Protein AF-A0A252F7B3-F1 (afdb_monomer_lite)

Organism: NCBI:txid1945634

Secondary structure (DSSP, 8-state):
-HHHHHHHHHHHHHHHHHHHHHHHHHTS--TTHHHHHHHHHHHHHHHHHHHHHHHHHHTTTTTTHHHHHHHHHHHHHHHHHHHHHHHHHHHHHHHHHTT-SS-TTSS-HHHHHHHHHHT--

pLDDT: mean 71.87, std 10.07, range [52.09, 8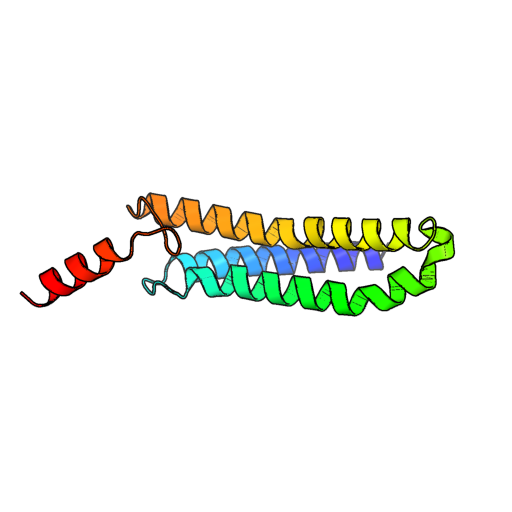9.62]

Radius of gyration: 19.64 Å; chains: 1; bounding box: 33×21×66 Å

Structure (mmCIF, N/CA/C/O backbone):
data_AF-A0A252F7B3-F1
#
_entry.id   AF-A0A252F7B3-F1
#
loop_
_atom_site.group_PDB
_atom_site.id
_atom_site.type_symbol
_atom_site.label_atom_id
_atom_site.label_alt_id
_atom_site.label_comp_id
_atom_site.label_asym_id
_atom_site.label_entity_id
_atom_site.label_seq_id
_atom_site.pdbx_PDB_ins_code
_atom_site.Cartn_x
_atom_site.Cartn_y
_atom_site.Cartn_z
_atom_site.occupancy
_atom_site.B_iso_or_equiv
_atom_site.auth_seq_id
_atom_site.auth_comp_id
_atom_site.auth_asym_id
_atom_site.auth_atom_id
_atom_site.pdbx_PDB_model_num
ATOM 1 N N . MET A 1 1 ? -14.193 3.995 -22.446 1.00 59.50 1 MET A N 1
ATOM 2 C CA . MET A 1 1 ? -15.113 4.649 -21.482 1.00 59.50 1 MET A CA 1
ATOM 3 C C . MET A 1 1 ? -15.660 3.676 -20.438 1.00 59.50 1 MET A C 1
ATOM 5 O O . MET A 1 1 ? -15.513 3.956 -19.258 1.00 59.50 1 MET A O 1
ATOM 9 N N . THR A 1 2 ? -16.209 2.521 -20.825 1.00 70.50 2 THR A N 1
ATOM 10 C CA . THR A 1 2 ? -16.768 1.511 -19.897 1.00 70.50 2 THR A CA 1
ATOM 11 C C . THR A 1 2 ? -15.756 0.947 -18.892 1.00 70.50 2 THR A C 1
ATOM 13 O O . THR A 1 2 ? -16.071 0.859 -17.711 1.00 70.50 2 THR A O 1
ATOM 16 N N . ALA A 1 3 ? -14.523 0.653 -19.321 1.00 70.00 3 ALA A N 1
ATOM 17 C CA . ALA A 1 3 ? -13.461 0.165 -18.431 1.00 70.00 3 ALA A CA 1
ATOM 18 C C . ALA A 1 3 ? -13.093 1.174 -17.327 1.00 70.00 3 ALA A C 1
ATOM 20 O O . ALA A 1 3 ? -12.964 0.799 -16.169 1.00 70.00 3 ALA A O 1
ATOM 21 N N . ILE A 1 4 ? -13.006 2.466 -17.665 1.00 74.69 4 ILE A N 1
ATOM 22 C CA . ILE A 1 4 ? -12.682 3.535 -16.706 1.00 74.69 4 ILE A CA 1
ATOM 23 C C . ILE A 1 4 ? -13.803 3.680 -15.671 1.00 74.69 4 ILE A C 1
ATOM 25 O O . ILE A 1 4 ? -13.533 3.745 -14.476 1.00 74.69 4 ILE A O 1
ATOM 29 N N . VAL A 1 5 ? -15.064 3.682 -16.116 1.00 77.31 5 VAL A N 1
ATOM 30 C CA . VAL A 1 5 ? -16.228 3.761 -15.217 1.00 77.31 5 VAL A CA 1
ATOM 31 C C . VAL A 1 5 ? -16.273 2.551 -14.283 1.00 77.31 5 VAL A C 1
ATOM 33 O O . VAL A 1 5 ? -16.467 2.718 -13.082 1.00 77.31 5 VAL A O 1
ATOM 36 N N . PHE A 1 6 ? -16.021 1.347 -14.800 1.00 69.25 6 PHE A N 1
ATOM 37 C CA . PHE A 1 6 ? -15.957 0.134 -13.988 1.00 69.25 6 PHE A CA 1
ATOM 38 C C . PHE A 1 6 ? -14.835 0.199 -12.942 1.00 69.25 6 PHE A C 1
ATOM 40 O O . PHE A 1 6 ? -15.080 -0.079 -11.770 1.00 69.25 6 PHE A O 1
ATOM 47 N N . SER A 1 7 ? -13.633 0.642 -13.325 1.00 68.88 7 SER A N 1
ATOM 48 C CA . SER A 1 7 ? -12.518 0.839 -12.390 1.00 68.88 7 SER A CA 1
ATOM 49 C C . SER A 1 7 ? -12.844 1.864 -11.301 1.00 68.88 7 SER A C 1
ATOM 51 O O . SER A 1 7 ? -12.547 1.621 -10.135 1.00 68.88 7 SER A O 1
ATOM 53 N N . LEU A 1 8 ? -13.495 2.980 -11.643 1.00 70.50 8 LEU A N 1
ATOM 54 C CA . LEU A 1 8 ? -13.903 4.000 -10.670 1.00 70.50 8 LEU A CA 1
ATOM 55 C C . LEU A 1 8 ? -14.952 3.474 -9.683 1.00 70.50 8 LEU A C 1
ATOM 57 O O . LEU A 1 8 ? -14.841 3.725 -8.484 1.00 70.50 8 LEU A O 1
ATOM 61 N N . VAL A 1 9 ? -15.935 2.707 -10.164 1.00 75.00 9 VAL A N 1
ATOM 62 C CA . VAL A 1 9 ? -16.942 2.058 -9.310 1.00 75.00 9 VAL A CA 1
ATOM 63 C C . VAL A 1 9 ? -16.286 1.031 -8.389 1.00 75.00 9 VAL A C 1
ATOM 65 O O . VAL A 1 9 ? -16.581 1.010 -7.196 1.00 75.00 9 VAL A O 1
ATOM 68 N N . LEU A 1 10 ? -15.353 0.226 -8.902 1.00 71.12 10 LEU A N 1
ATOM 69 C CA . LEU A 1 10 ? -14.617 -0.750 -8.102 1.00 71.12 10 LEU A CA 1
ATOM 70 C C . LEU A 1 10 ? -13.812 -0.062 -6.987 1.00 71.12 10 LEU A C 1
ATOM 72 O O . LEU A 1 10 ? -13.884 -0.472 -5.831 1.00 71.12 10 LEU A O 1
ATOM 76 N N . ILE A 1 11 ? -13.105 1.026 -7.314 1.00 72.88 11 ILE A N 1
ATOM 77 C CA . ILE A 1 11 ? -12.363 1.841 -6.342 1.00 72.88 11 ILE A CA 1
ATOM 78 C C . ILE A 1 11 ? -13.312 2.429 -5.296 1.00 72.88 11 ILE A C 1
ATOM 80 O O . ILE A 1 11 ? -13.010 2.369 -4.107 1.00 72.88 11 ILE A O 1
ATOM 84 N N . ALA A 1 12 ? -14.466 2.956 -5.711 1.00 67.75 12 ALA A N 1
ATOM 85 C CA . ALA A 1 12 ? -15.458 3.511 -4.796 1.00 67.75 12 ALA A CA 1
ATOM 86 C C . ALA A 1 12 ? -16.008 2.444 -3.837 1.00 67.75 12 ALA A C 1
ATOM 88 O O . ALA A 1 12 ? -16.083 2.694 -2.638 1.00 67.75 12 ALA A O 1
ATOM 89 N N . VAL A 1 13 ? -16.323 1.241 -4.327 1.00 68.44 13 VAL A N 1
ATOM 90 C CA . VAL A 1 13 ? -16.791 0.115 -3.500 1.00 68.44 13 VAL A CA 1
ATOM 91 C C . VAL A 1 13 ? -15.708 -0.343 -2.524 1.00 68.44 13 VAL A C 1
ATOM 93 O O . VAL A 1 13 ? -16.001 -0.552 -1.348 1.00 68.44 13 VAL A O 1
ATOM 96 N N . ILE A 1 14 ? -14.453 -0.445 -2.972 1.00 69.75 14 ILE A N 1
ATOM 97 C CA . ILE A 1 14 ? -13.320 -0.797 -2.107 1.00 69.75 14 ILE A CA 1
ATOM 98 C C . ILE A 1 14 ? -13.111 0.281 -1.041 1.00 69.75 14 ILE A C 1
ATOM 100 O O . ILE A 1 14 ? -12.978 -0.056 0.130 1.00 69.75 14 ILE A O 1
ATOM 104 N N . ALA A 1 15 ? -13.142 1.565 -1.407 1.00 65.56 15 ALA A N 1
ATOM 105 C CA . ALA A 1 15 ? -13.004 2.684 -0.477 1.00 65.56 15 ALA A CA 1
ATOM 106 C C . ALA A 1 15 ? -14.152 2.737 0.544 1.00 65.56 15 ALA A C 1
ATOM 108 O O . ALA A 1 15 ? -13.921 2.984 1.728 1.00 65.56 15 ALA A O 1
ATOM 109 N N . PHE A 1 16 ? -15.384 2.459 0.113 1.00 65.75 16 PHE A N 1
ATOM 110 C CA . PHE A 1 16 ? -16.551 2.430 0.992 1.00 65.75 16 PHE A CA 1
ATOM 111 C C . PHE A 1 16 ? -16.530 1.216 1.926 1.00 65.75 16 PHE A C 1
ATOM 113 O O . PHE A 1 16 ? -16.808 1.347 3.117 1.00 65.75 16 PHE A O 1
ATOM 120 N N . GLY A 1 17 ? -16.140 0.047 1.410 1.00 67.50 17 GLY A N 1
ATOM 121 C CA . GLY A 1 17 ? -15.921 -1.164 2.196 1.00 67.50 17 GLY A CA 1
ATOM 122 C C . GLY A 1 17 ? -14.814 -0.964 3.227 1.00 67.50 17 GLY A C 1
ATOM 123 O O . GLY A 1 17 ? -15.009 -1.265 4.400 1.00 67.50 17 GLY A O 1
ATOM 124 N N . LEU A 1 18 ? -13.698 -0.361 2.819 1.00 67.94 18 LEU A N 1
ATOM 125 C CA . LEU A 1 18 ? -12.599 0.053 3.688 1.00 67.94 18 LEU A CA 1
ATOM 126 C C . LEU A 1 18 ? -13.070 0.956 4.822 1.00 67.94 18 LEU A C 1
ATOM 128 O O . LEU A 1 18 ? -12.854 0.643 5.990 1.00 67.94 18 LEU A O 1
ATOM 132 N N . TRP A 1 19 ? -13.764 2.039 4.477 1.00 67.38 19 TRP A N 1
ATOM 133 C CA . TRP A 1 19 ? -14.296 3.000 5.435 1.00 67.38 19 TRP A CA 1
ATOM 134 C C . TRP A 1 19 ? -15.295 2.356 6.409 1.00 67.38 19 TRP A C 1
ATOM 136 O O . TRP A 1 19 ? -15.256 2.610 7.617 1.00 67.38 19 TRP A O 1
ATOM 146 N N . TYR A 1 20 ? -16.169 1.481 5.905 1.00 67.31 20 TYR A N 1
ATOM 147 C CA . TYR A 1 20 ? -17.151 0.759 6.710 1.00 67.31 20 TYR A CA 1
ATOM 148 C C . TYR A 1 20 ? -16.485 -0.235 7.669 1.00 67.31 20 TYR A C 1
ATOM 150 O O . TYR A 1 20 ? -16.781 -0.234 8.868 1.00 67.31 20 TYR A O 1
ATOM 158 N N . PHE A 1 21 ? -15.548 -1.047 7.172 1.00 61.84 21 PHE A N 1
ATOM 159 C CA . PHE A 1 21 ? -14.812 -2.016 7.983 1.00 61.84 21 PHE A CA 1
ATOM 160 C C . PHE A 1 21 ? -13.949 -1.335 9.034 1.00 61.84 21 PHE A C 1
ATOM 162 O O . PHE A 1 21 ? -13.912 -1.787 10.176 1.00 61.84 21 PHE A O 1
ATOM 169 N N . GLU A 1 22 ? -13.304 -0.228 8.689 1.00 61.00 22 GLU A N 1
ATOM 170 C CA . GLU A 1 22 ? -12.505 0.545 9.624 1.00 61.00 22 GLU A CA 1
ATOM 171 C C . GLU A 1 22 ? -13.364 1.111 10.762 1.00 61.00 22 GLU A C 1
ATOM 173 O O . GLU A 1 22 ? -13.018 0.983 11.938 1.00 61.00 22 GLU A O 1
ATOM 178 N N . ARG A 1 23 ? -14.552 1.635 10.441 1.00 62.31 23 ARG A N 1
ATOM 179 C CA . ARG A 1 23 ? -15.507 2.121 11.443 1.00 62.31 23 ARG A CA 1
ATOM 180 C C . ARG A 1 23 ? -16.083 0.997 12.306 1.00 62.31 23 ARG A C 1
ATOM 182 O O . ARG A 1 23 ? -16.362 1.219 13.486 1.00 62.31 23 ARG A O 1
ATOM 189 N N . TYR A 1 24 ? -16.252 -0.198 11.746 1.00 61.38 24 TYR A N 1
ATOM 190 C CA . TYR A 1 24 ? -16.748 -1.372 12.464 1.00 61.38 24 TYR A CA 1
ATOM 191 C C . TYR A 1 24 ? -15.678 -1.979 13.389 1.00 61.38 24 TYR A C 1
ATOM 193 O O . TYR A 1 24 ? -15.961 -2.296 14.546 1.00 61.38 24 TYR A O 1
ATOM 201 N N . PHE A 1 25 ? -14.426 -2.070 12.931 1.00 57.41 25 PHE A N 1
ATOM 202 C CA . PHE A 1 25 ? -13.306 -2.614 13.703 1.00 57.41 25 PHE A CA 1
ATOM 203 C C . PHE A 1 25 ? -12.754 -1.644 14.747 1.00 57.41 25 PHE A C 1
ATOM 205 O O . PHE A 1 25 ? -12.408 -2.076 15.848 1.00 57.41 25 PHE A O 1
ATOM 212 N N . ALA A 1 26 ? -12.744 -0.337 14.472 1.00 54.50 26 ALA A N 1
ATOM 213 C CA . ALA A 1 26 ? -12.330 0.671 15.448 1.00 54.50 26 ALA A CA 1
ATOM 214 C C . ALA A 1 26 ? -13.235 0.704 16.692 1.00 54.50 26 ALA A C 1
ATOM 216 O O . ALA A 1 26 ? -12.797 1.131 17.757 1.00 54.50 26 ALA A O 1
ATOM 217 N N . ARG A 1 27 ? -14.481 0.224 16.577 1.00 55.69 27 ARG A N 1
ATOM 218 C CA . ARG A 1 27 ? -15.438 0.131 17.689 1.00 55.69 27 ARG A CA 1
ATOM 219 C C . ARG A 1 27 ? -15.282 -1.130 18.541 1.00 55.69 27 ARG A C 1
ATOM 221 O O . ARG A 1 27 ? -15.865 -1.182 19.622 1.00 55.69 27 ARG A O 1
ATOM 228 N N . LYS A 1 28 ? -14.520 -2.143 18.105 1.00 56.97 28 LYS A N 1
ATOM 229 C CA . LYS A 1 28 ? -14.319 -3.358 18.908 1.00 56.97 28 LYS A CA 1
ATOM 230 C C . LYS A 1 2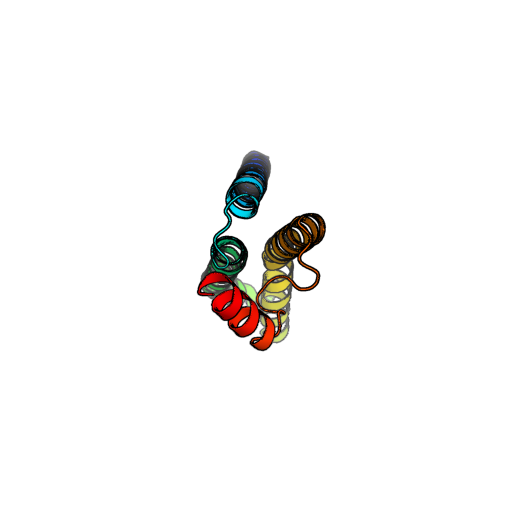8 ? -13.194 -3.162 19.943 1.00 56.97 28 LYS A C 1
ATOM 232 O O . LYS A 1 28 ? -12.109 -2.686 19.602 1.00 56.97 28 LYS A O 1
ATOM 237 N N . PRO A 1 29 ? -13.407 -3.574 21.208 1.00 53.56 29 PRO A N 1
ATOM 238 C CA . PRO A 1 29 ? -12.440 -3.393 22.295 1.00 53.56 29 PRO A CA 1
ATOM 239 C C . PRO A 1 29 ? -11.202 -4.299 22.180 1.00 53.56 29 PRO A C 1
ATOM 241 O O . PRO A 1 29 ? -10.230 -4.106 22.911 1.00 53.56 29 PRO A O 1
ATOM 244 N N . SER A 1 30 ? -11.200 -5.287 21.278 1.00 56.94 30 SER A N 1
ATOM 245 C CA . SER A 1 30 ? -10.080 -6.211 21.100 1.00 56.94 30 SER A CA 1
ATOM 246 C C . SER A 1 30 ? -8.877 -5.536 20.424 1.00 56.94 30 SER A C 1
ATOM 248 O O . SER A 1 30 ? -8.969 -4.978 19.332 1.00 56.94 30 SER A O 1
ATOM 250 N N . ARG A 1 31 ? -7.720 -5.614 21.099 1.00 55.91 31 ARG A N 1
ATOM 251 C CA . ARG A 1 31 ? -6.440 -4.960 20.750 1.00 55.91 31 ARG A CA 1
ATOM 252 C C . ARG A 1 31 ? -5.906 -5.308 19.354 1.00 55.91 31 ARG A C 1
ATOM 254 O O . ARG A 1 31 ? -5.246 -4.486 18.735 1.00 55.91 31 ARG A O 1
ATOM 261 N N . THR A 1 32 ? -6.197 -6.509 18.863 1.00 57.38 32 THR A N 1
ATOM 262 C CA . THR A 1 32 ? -5.730 -7.037 17.570 1.00 57.38 32 THR A CA 1
ATOM 263 C C . THR A 1 32 ? -6.643 -6.681 16.405 1.00 57.38 32 THR A C 1
ATOM 265 O O . THR A 1 32 ? -6.196 -6.631 15.266 1.00 57.38 32 THR A O 1
ATOM 268 N N . ALA A 1 33 ? -7.912 -6.387 16.678 1.00 56.38 33 ALA A N 1
ATOM 269 C CA . ALA A 1 33 ? -8.941 -6.249 15.657 1.00 56.38 33 ALA A CA 1
ATOM 270 C C . ALA A 1 33 ? -8.709 -5.014 14.762 1.00 56.38 33 ALA A C 1
ATOM 272 O O . ALA A 1 33 ? -8.977 -5.054 13.568 1.00 56.38 33 ALA A O 1
ATOM 273 N N . GLY A 1 34 ? -8.114 -3.950 15.311 1.00 58.06 34 GLY A N 1
ATOM 274 C CA . GLY A 1 34 ? -7.745 -2.759 14.542 1.00 58.06 34 GLY A CA 1
ATOM 275 C C . GLY A 1 34 ? -6.559 -2.946 13.588 1.00 58.06 34 GLY A C 1
ATOM 276 O O . GLY A 1 34 ? -6.456 -2.197 12.623 1.00 58.06 34 GLY A O 1
ATOM 277 N N . LEU A 1 35 ? -5.692 -3.944 13.815 1.00 62.41 35 LEU A N 1
ATOM 278 C CA . LEU A 1 35 ? -4.524 -4.194 12.958 1.00 62.41 35 LEU A CA 1
ATOM 279 C C . LEU A 1 35 ? -4.786 -5.207 11.842 1.00 62.41 35 LEU A C 1
ATOM 281 O O . LEU A 1 35 ? -4.033 -5.242 10.873 1.00 62.41 35 LEU A O 1
ATOM 285 N N . VAL A 1 36 ? -5.859 -5.998 11.952 1.00 65.69 36 VAL A N 1
ATOM 286 C CA . VAL A 1 36 ? -6.226 -6.991 10.930 1.00 65.69 36 VAL A CA 1
ATOM 287 C C . VAL A 1 36 ? -6.391 -6.326 9.565 1.00 65.69 36 VAL A C 1
ATOM 289 O O . VAL A 1 36 ? -5.922 -6.870 8.575 1.00 65.69 36 VAL A O 1
ATOM 292 N N . MET A 1 37 ? -6.988 -5.132 9.509 1.00 63.25 37 MET A N 1
ATOM 293 C CA . MET A 1 37 ? -7.219 -4.419 8.249 1.00 63.25 37 MET A CA 1
ATOM 294 C C . MET A 1 37 ? -5.928 -3.891 7.603 1.00 63.25 37 MET A C 1
ATOM 296 O O . MET A 1 37 ? -5.670 -4.276 6.467 1.00 63.25 37 MET A O 1
ATOM 300 N N . PRO A 1 38 ? -5.073 -3.094 8.276 1.00 66.19 38 PRO A N 1
ATOM 301 C CA . PRO A 1 38 ? -3.788 -2.682 7.709 1.00 66.19 38 PRO A CA 1
ATOM 302 C C . PRO A 1 38 ? -2.933 -3.864 7.241 1.00 66.19 38 PRO A C 1
ATOM 304 O O . PRO A 1 38 ? -2.334 -3.808 6.172 1.00 66.19 38 PRO A O 1
ATOM 307 N N . VAL A 1 39 ? -2.915 -4.956 8.014 1.00 67.56 39 VAL A N 1
ATOM 308 C CA . VAL A 1 39 ? -2.156 -6.165 7.671 1.00 67.56 39 VAL A CA 1
ATOM 309 C C . VAL A 1 39 ? -2.765 -6.886 6.471 1.00 67.56 39 VAL A C 1
ATOM 311 O O . VAL A 1 39 ? -2.034 -7.257 5.56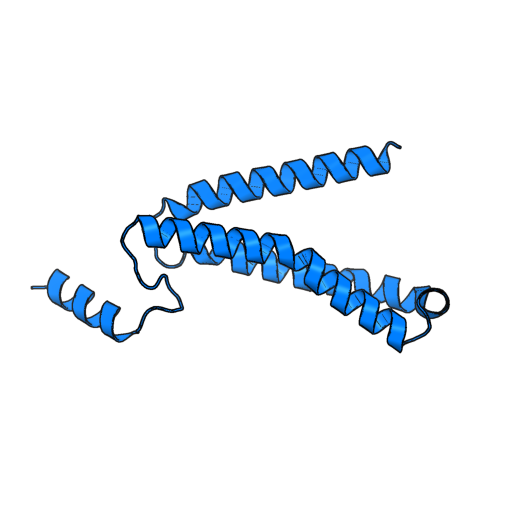1 1.00 67.56 39 VAL A O 1
ATOM 314 N N . ALA A 1 40 ? -4.089 -7.048 6.414 1.00 67.25 40 ALA A N 1
ATOM 315 C CA . ALA A 1 40 ? -4.758 -7.657 5.266 1.00 67.25 40 ALA A CA 1
ATOM 316 C C . ALA A 1 40 ? -4.544 -6.835 3.986 1.00 67.25 40 ALA A C 1
ATOM 318 O O . ALA A 1 40 ? -4.225 -7.401 2.944 1.00 67.25 40 ALA A O 1
ATOM 319 N N . PHE A 1 41 ? -4.642 -5.506 4.069 1.00 71.44 41 PHE A N 1
ATOM 320 C CA . PHE A 1 41 ? -4.378 -4.611 2.940 1.00 71.44 41 PHE A CA 1
ATOM 321 C C . PHE A 1 41 ? -2.924 -4.653 2.481 1.00 71.44 41 PHE A C 1
ATOM 323 O O . PHE A 1 41 ? -2.660 -4.644 1.282 1.00 71.44 41 PHE A O 1
ATOM 330 N N . PHE A 1 42 ? -1.987 -4.762 3.419 1.00 72.69 42 PHE A N 1
ATOM 331 C CA . PHE A 1 42 ? -0.581 -4.968 3.099 1.00 72.69 42 PHE A CA 1
ATOM 332 C C . PHE A 1 42 ? -0.331 -6.322 2.415 1.00 72.69 42 PHE A C 1
ATOM 334 O O . PHE A 1 42 ? 0.403 -6.400 1.438 1.00 72.69 42 PHE A O 1
ATOM 341 N N . ILE A 1 43 ? -0.978 -7.401 2.865 1.00 75.12 43 ILE A N 1
ATOM 342 C CA . ILE A 1 43 ? -0.865 -8.713 2.206 1.00 75.12 43 ILE A CA 1
ATOM 343 C C . ILE A 1 43 ? -1.430 -8.647 0.781 1.00 75.12 43 ILE A C 1
ATOM 345 O O . ILE A 1 43 ? -0.790 -9.119 -0.157 1.00 75.12 43 ILE A O 1
ATOM 349 N N . ILE A 1 44 ? -2.597 -8.023 0.600 1.00 75.12 44 ILE A N 1
ATOM 350 C CA . ILE A 1 44 ? -3.212 -7.841 -0.721 1.00 75.12 44 ILE A CA 1
ATOM 351 C C . ILE A 1 44 ? -2.305 -7.003 -1.632 1.00 75.12 44 ILE A C 1
ATOM 353 O O . ILE A 1 44 ? -2.147 -7.353 -2.801 1.00 75.12 44 ILE A O 1
ATOM 357 N N . SER A 1 45 ? -1.670 -5.942 -1.117 1.00 75.88 45 SER A N 1
ATOM 358 C CA . SER A 1 45 ? -0.756 -5.112 -1.912 1.00 75.88 45 SER A CA 1
ATOM 359 C C . SER A 1 45 ? 0.473 -5.889 -2.384 1.00 75.88 45 SER A C 1
ATOM 361 O O . SER A 1 45 ? 0.856 -5.775 -3.547 1.00 75.88 45 SER A O 1
ATOM 363 N N . VAL A 1 46 ? 1.048 -6.736 -1.526 1.00 76.50 46 VAL A N 1
ATOM 364 C CA . VAL A 1 46 ? 2.168 -7.617 -1.888 1.00 76.50 46 VAL A CA 1
ATOM 365 C C . VAL A 1 46 ? 1.752 -8.622 -2.963 1.00 76.50 46 VAL A C 1
ATOM 367 O O . VAL A 1 46 ? 2.447 -8.762 -3.969 1.00 76.50 46 VAL A O 1
ATOM 370 N N . VAL A 1 47 ? 0.601 -9.283 -2.801 1.00 81.44 47 VAL A N 1
ATOM 371 C CA . VAL A 1 47 ? 0.087 -10.242 -3.796 1.00 81.44 47 VAL A CA 1
ATOM 372 C C . VAL A 1 47 ? -0.164 -9.560 -5.143 1.00 81.44 47 VAL A C 1
ATOM 374 O O . VAL A 1 47 ? 0.210 -10.108 -6.179 1.00 81.44 47 VAL A O 1
ATOM 377 N N . ALA A 1 48 ? -0.737 -8.355 -5.140 1.00 76.56 48 ALA A N 1
ATOM 378 C CA . ALA A 1 48 ? -0.990 -7.591 -6.359 1.00 76.56 48 ALA A CA 1
ATOM 379 C C . ALA A 1 48 ? 0.304 -7.266 -7.124 1.00 76.56 48 ALA A C 1
ATOM 381 O O . ALA A 1 48 ? 0.339 -7.393 -8.346 1.00 76.56 48 ALA A O 1
ATOM 382 N N . ILE A 1 49 ? 1.380 -6.903 -6.417 1.00 79.31 49 ILE A N 1
ATOM 383 C CA . ILE A 1 49 ? 2.689 -6.644 -7.035 1.00 79.31 49 ILE A CA 1
ATOM 384 C C . ILE A 1 49 ? 3.323 -7.921 -7.586 1.00 79.31 49 ILE A C 1
ATOM 386 O O . ILE A 1 49 ? 3.863 -7.907 -8.688 1.00 79.31 49 ILE A O 1
ATOM 390 N N . ILE A 1 50 ? 3.237 -9.038 -6.861 1.00 82.50 50 ILE A N 1
ATOM 391 C CA . ILE A 1 50 ? 3.763 -10.324 -7.344 1.00 82.50 50 ILE A CA 1
ATOM 392 C C . ILE A 1 50 ? 3.050 -10.745 -8.637 1.00 82.50 50 ILE A C 1
ATOM 394 O O . ILE A 1 50 ? 3.698 -11.226 -9.563 1.00 82.50 50 ILE A O 1
ATOM 398 N N . GLN A 1 51 ? 1.736 -10.528 -8.728 1.00 82.50 51 GLN A N 1
ATOM 399 C CA . GLN A 1 51 ? 0.967 -10.841 -9.934 1.00 82.50 51 GLN A CA 1
ATOM 400 C C . GLN A 1 51 ? 1.237 -9.879 -11.097 1.00 82.50 51 GLN A C 1
ATOM 402 O O . GLN A 1 51 ? 1.194 -10.305 -12.249 1.00 82.50 51 GLN A O 1
ATOM 407 N N . SER A 1 52 ? 1.522 -8.600 -10.830 1.00 79.56 52 SER A N 1
ATOM 408 C CA . SER A 1 52 ? 1.811 -7.619 -11.883 1.00 79.56 52 SER A CA 1
ATOM 409 C C . SER A 1 52 ? 3.263 -7.658 -12.366 1.00 79.56 52 SER A C 1
ATOM 411 O O . SER A 1 52 ? 3.537 -7.266 -13.503 1.00 79.56 52 SER A O 1
ATOM 413 N N . ALA A 1 53 ? 4.192 -8.190 -11.567 1.00 82.25 53 ALA A N 1
ATOM 414 C CA . ALA A 1 53 ? 5.609 -8.256 -11.912 1.00 82.25 53 ALA A CA 1
ATOM 415 C C . ALA A 1 53 ? 5.887 -8.908 -13.284 1.00 82.25 53 ALA A C 1
ATOM 417 O O . ALA A 1 53 ? 6.568 -8.268 -14.087 1.00 82.25 53 ALA A O 1
ATOM 418 N N . PRO A 1 54 ? 5.333 -10.088 -13.640 1.00 88.44 54 PRO A N 1
ATOM 419 C CA . PRO A 1 54 ? 5.559 -10.693 -14.954 1.00 88.44 54 PRO A CA 1
ATOM 420 C C . PRO A 1 54 ? 5.138 -9.787 -16.116 1.00 88.44 54 PRO A C 1
ATOM 422 O O . PRO A 1 54 ? 5.874 -9.662 -17.092 1.00 88.44 54 PRO A O 1
ATOM 425 N N . SER A 1 55 ? 3.991 -9.105 -15.994 1.00 86.56 55 SER A N 1
ATOM 426 C CA . SER A 1 55 ? 3.530 -8.169 -17.028 1.00 86.56 55 SER A CA 1
ATOM 427 C C . SER A 1 55 ? 4.457 -6.964 -17.179 1.00 86.56 55 SER A C 1
ATOM 429 O O . SER A 1 55 ? 4.793 -6.595 -18.302 1.00 86.56 55 SER A O 1
ATOM 431 N N . VAL A 1 56 ? 4.956 -6.407 -16.073 1.00 85.69 56 VAL A N 1
ATOM 432 C CA . VAL A 1 56 ? 5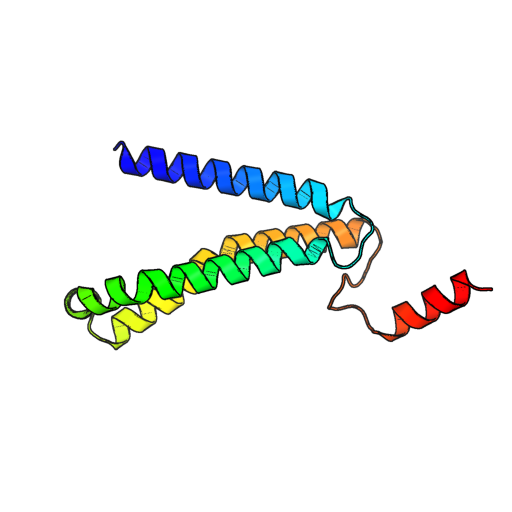.877 -5.263 -16.115 1.00 85.69 56 VAL A CA 1
ATOM 433 C C . VAL A 1 56 ? 7.216 -5.664 -16.739 1.00 85.69 56 VAL A C 1
ATOM 435 O O . VAL A 1 56 ? 7.728 -4.955 -17.599 1.00 85.69 56 VAL A O 1
ATOM 438 N N . PHE A 1 57 ? 7.755 -6.836 -16.388 1.00 86.62 57 PHE A N 1
ATOM 439 C CA . PHE A 1 57 ? 8.991 -7.336 -16.999 1.00 86.62 57 PHE A CA 1
ATOM 440 C C . PHE A 1 57 ? 8.819 -7.718 -18.476 1.00 86.62 57 PHE A C 1
ATOM 442 O O . PHE A 1 57 ? 9.760 -7.561 -19.251 1.00 86.62 57 PHE A O 1
ATOM 449 N N . SER A 1 58 ? 7.627 -8.148 -18.901 1.00 88.12 58 SER A N 1
ATOM 450 C CA . SER A 1 58 ? 7.345 -8.397 -20.322 1.00 88.12 58 SER A CA 1
ATOM 451 C C . SER A 1 58 ? 7.333 -7.118 -21.172 1.00 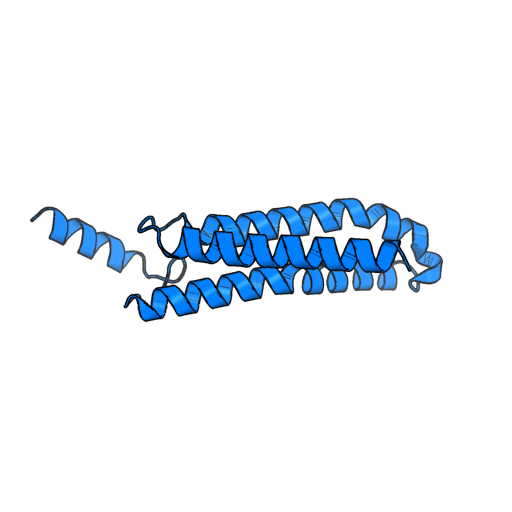88.12 58 SER A C 1
ATOM 453 O O . SER A 1 58 ? 7.640 -7.170 -22.359 1.00 88.12 58 SER A O 1
ATOM 455 N N . GLN A 1 59 ? 7.062 -5.963 -20.555 1.00 87.62 59 GLN A N 1
ATOM 456 C CA . GLN A 1 59 ? 7.029 -4.643 -21.197 1.00 87.62 59 GLN A CA 1
ATOM 457 C C . GLN A 1 59 ? 8.322 -3.845 -20.966 1.00 87.62 59 GLN A C 1
ATOM 459 O O . GLN A 1 59 ? 8.355 -2.631 -21.159 1.00 87.62 59 GLN A O 1
ATOM 464 N N . MET A 1 60 ? 9.420 -4.512 -20.584 1.00 86.69 60 MET A N 1
ATOM 465 C CA . MET A 1 60 ? 10.668 -3.839 -20.202 1.00 86.69 60 MET A CA 1
ATOM 466 C C . MET A 1 60 ? 11.242 -2.912 -21.284 1.00 86.69 60 MET A C 1
ATOM 468 O O . MET A 1 60 ? 11.921 -1.942 -20.958 1.00 86.69 60 MET A O 1
ATOM 472 N N . ALA A 1 61 ? 10.972 -3.182 -22.564 1.00 82.06 61 ALA A N 1
ATOM 473 C CA . ALA A 1 61 ? 11.398 -2.322 -23.667 1.00 82.06 61 ALA A CA 1
ATOM 474 C C . ALA A 1 61 ? 10.720 -0.938 -23.627 1.00 82.06 61 ALA A C 1
ATOM 476 O O . ALA A 1 61 ? 11.350 0.062 -23.961 1.00 82.06 61 ALA A O 1
ATOM 477 N N . GLU A 1 62 ? 9.471 -0.870 -23.166 1.00 83.75 62 GLU A N 1
ATOM 478 C CA . GLU A 1 62 ? 8.680 0.363 -23.070 1.00 83.75 62 GLU A CA 1
ATOM 479 C C . GLU A 1 62 ? 8.946 1.113 -21.762 1.00 83.75 62 GLU A C 1
ATOM 481 O O . GLU A 1 62 ? 8.879 2.339 -21.715 1.00 83.75 62 GLU A O 1
ATOM 486 N N . THR A 1 63 ? 9.301 0.394 -20.695 1.00 80.44 63 THR A N 1
ATOM 487 C CA . THR A 1 63 ? 9.556 0.998 -19.381 1.00 80.44 63 THR A CA 1
ATOM 488 C C . THR A 1 63 ? 10.969 1.560 -19.222 1.00 80.44 63 THR A C 1
ATOM 490 O O . THR A 1 63 ? 11.262 2.112 -18.171 1.00 80.44 63 THR A O 1
ATOM 493 N N . GLY A 1 64 ? 11.858 1.439 -20.216 1.00 86.00 64 GLY A N 1
ATOM 494 C CA . GLY A 1 64 ? 13.254 1.900 -20.115 1.00 86.00 64 GLY A CA 1
ATOM 495 C C . GLY A 1 64 ? 14.228 0.838 -19.584 1.00 86.00 64 GLY A C 1
ATOM 496 O O . GLY A 1 64 ? 15.174 1.147 -18.859 1.00 86.00 64 GLY A O 1
ATOM 497 N N . GLY A 1 65 ? 13.987 -0.429 -19.919 1.00 89.56 65 GLY A N 1
ATOM 498 C CA . GLY A 1 65 ? 14.794 -1.577 -19.513 1.00 89.56 65 GLY A CA 1
ATOM 499 C C . GLY A 1 65 ? 14.509 -2.054 -18.088 1.00 89.56 65 GLY A C 1
ATOM 500 O O . GLY A 1 65 ? 13.508 -1.697 -17.465 1.00 89.56 65 GLY A O 1
ATOM 501 N N . ILE A 1 66 ? 15.422 -2.873 -17.555 1.00 89.25 66 ILE A N 1
ATOM 502 C CA . ILE A 1 66 ? 15.296 -3.499 -16.226 1.00 89.25 66 ILE A CA 1
ATOM 503 C C . ILE A 1 66 ? 15.156 -2.442 -15.121 1.00 89.25 66 ILE A C 1
ATOM 505 O O . ILE A 1 66 ? 14.315 -2.584 -14.235 1.00 89.25 66 ILE A O 1
ATOM 509 N N . GLY A 1 67 ? 15.949 -1.366 -15.182 1.00 88.69 67 GLY A N 1
ATOM 510 C CA . GLY A 1 67 ? 15.908 -0.294 -14.182 1.00 88.69 67 GLY A CA 1
ATOM 511 C C . GLY A 1 67 ? 14.553 0.411 -14.135 1.00 88.69 67 GLY A C 1
ATOM 512 O O . GLY A 1 67 ? 14.015 0.653 -13.055 1.00 88.69 67 GLY A O 1
ATOM 513 N N . GLY A 1 68 ? 13.964 0.664 -15.303 1.00 89.06 68 GLY A N 1
ATOM 514 C CA . GLY A 1 68 ? 12.636 1.249 -15.408 1.00 89.06 68 GLY A CA 1
ATOM 515 C C . GLY A 1 68 ? 11.524 0.326 -14.909 1.00 89.06 68 GLY A C 1
ATOM 516 O O . GLY A 1 68 ? 10.681 0.762 -14.132 1.00 89.06 68 GLY A O 1
ATOM 517 N N . ALA A 1 69 ? 11.581 -0.968 -15.237 1.00 87.88 69 ALA A N 1
ATOM 518 C CA . ALA A 1 69 ? 10.635 -1.965 -14.729 1.00 87.88 69 ALA A CA 1
ATOM 519 C C . ALA A 1 69 ? 10.650 -2.057 -13.188 1.00 87.88 69 ALA A C 1
ATOM 521 O O . ALA A 1 69 ? 9.596 -2.071 -12.547 1.00 87.88 69 ALA A O 1
ATOM 522 N N . ILE A 1 70 ? 11.843 -2.056 -12.577 1.00 89.00 70 ILE A N 1
ATOM 523 C CA . ILE A 1 70 ? 11.997 -2.043 -11.113 1.00 89.00 70 ILE A CA 1
ATOM 524 C C . ILE A 1 70 ? 11.396 -0.763 -10.521 1.00 89.00 70 ILE A C 1
ATOM 526 O O . ILE A 1 70 ? 10.628 -0.835 -9.560 1.00 89.00 70 ILE A O 1
ATOM 530 N N . LEU A 1 71 ? 11.705 0.402 -11.099 1.00 89.62 71 LEU A N 1
ATOM 531 C CA . LEU A 1 71 ? 11.169 1.682 -10.637 1.00 89.62 71 LEU A CA 1
ATOM 532 C C . LEU A 1 71 ? 9.635 1.712 -10.710 1.00 89.62 71 LEU A C 1
ATOM 534 O O . LEU A 1 71 ? 8.986 2.134 -9.751 1.00 89.62 71 LEU A O 1
ATOM 538 N N . THR A 1 72 ? 9.046 1.205 -11.797 1.00 88.44 72 THR A N 1
ATOM 539 C CA . THR A 1 72 ? 7.591 1.089 -11.960 1.00 88.44 72 THR A CA 1
ATOM 540 C C . THR A 1 72 ? 6.967 0.204 -10.884 1.00 88.44 72 THR A C 1
ATOM 542 O O . THR A 1 72 ? 5.939 0.581 -10.317 1.00 88.44 72 THR A O 1
ATOM 545 N N . LEU A 1 73 ? 7.578 -0.938 -10.548 1.00 86.94 73 LEU A N 1
ATOM 546 C CA . LEU A 1 73 ? 7.076 -1.822 -9.490 1.00 86.94 73 LEU A CA 1
ATOM 547 C C . LEU A 1 73 ? 7.155 -1.173 -8.106 1.00 86.94 73 LEU A C 1
ATOM 549 O O . LEU A 1 73 ? 6.189 -1.244 -7.345 1.00 86.94 73 LEU A O 1
ATOM 553 N N . VAL A 1 74 ? 8.262 -0.495 -7.792 1.00 88.62 74 VAL A N 1
ATOM 554 C CA . VAL A 1 74 ? 8.428 0.217 -6.514 1.00 88.62 74 VAL A CA 1
ATOM 555 C C . VAL A 1 74 ? 7.403 1.344 -6.384 1.00 88.62 74 VAL A C 1
ATOM 557 O O . VAL A 1 74 ? 6.722 1.437 -5.363 1.00 88.62 74 VAL A O 1
ATOM 560 N N . LEU A 1 75 ? 7.236 2.170 -7.420 1.00 87.25 75 LEU A N 1
ATOM 561 C CA . LEU A 1 75 ? 6.241 3.247 -7.421 1.00 87.25 75 LEU A CA 1
ATOM 562 C C . LEU A 1 75 ? 4.817 2.698 -7.297 1.00 87.25 75 LEU A C 1
ATOM 564 O O . LEU A 1 75 ? 4.032 3.205 -6.496 1.00 87.25 75 LEU A O 1
ATOM 568 N N . SER A 1 76 ? 4.500 1.625 -8.023 1.00 82.69 76 SER A N 1
ATOM 569 C CA . SER A 1 76 ? 3.194 0.962 -7.939 1.00 82.69 76 SER A CA 1
ATOM 570 C C . SER A 1 76 ? 2.926 0.428 -6.534 1.00 82.69 76 SER A C 1
ATOM 572 O O . SER A 1 76 ? 1.830 0.608 -6.007 1.00 82.69 76 SER A O 1
ATOM 574 N N . PHE A 1 77 ? 3.932 -0.170 -5.889 1.00 82.69 77 PHE A N 1
ATOM 575 C CA . PHE A 1 77 ? 3.820 -0.647 -4.514 1.00 82.69 77 PHE A CA 1
ATOM 576 C C . PHE A 1 77 ? 3.547 0.503 -3.541 1.00 82.69 77 PHE A C 1
ATOM 578 O O . PHE A 1 77 ? 2.652 0.392 -2.704 1.00 82.69 77 PHE A O 1
ATOM 585 N N . VAL A 1 78 ? 4.261 1.626 -3.662 1.00 84.25 78 VAL A N 1
ATOM 586 C CA . VAL A 1 78 ? 4.026 2.806 -2.814 1.00 84.25 78 VAL A CA 1
ATOM 587 C C . VAL A 1 78 ? 2.603 3.333 -3.003 1.00 84.25 78 VAL A C 1
ATOM 589 O O . VAL A 1 78 ? 1.895 3.528 -2.016 1.00 84.25 78 VAL A O 1
ATOM 592 N N . ILE A 1 79 ? 2.156 3.499 -4.252 1.00 81.81 79 ILE A N 1
ATOM 593 C CA . ILE A 1 79 ? 0.818 4.015 -4.580 1.00 81.81 79 ILE A CA 1
ATOM 594 C C . ILE A 1 79 ? -0.278 3.093 -4.032 1.00 81.81 79 ILE A C 1
ATOM 596 O O . ILE A 1 79 ? -1.201 3.566 -3.368 1.00 81.81 79 ILE A O 1
ATOM 600 N N . ILE A 1 80 ? -0.161 1.778 -4.244 1.00 77.25 80 ILE A N 1
ATOM 601 C CA . ILE A 1 80 ? -1.132 0.784 -3.758 1.00 77.25 80 ILE A CA 1
ATOM 602 C C . ILE A 1 80 ? -1.191 0.745 -2.223 1.00 77.25 80 ILE A C 1
ATOM 604 O O . ILE A 1 80 ? -2.233 0.405 -1.667 1.00 77.25 80 ILE A O 1
ATOM 608 N N . ASN A 1 81 ? -0.115 1.111 -1.521 1.00 78.19 81 ASN A N 1
ATOM 609 C CA . ASN A 1 81 ? -0.095 1.153 -0.057 1.00 78.19 81 ASN A CA 1
ATOM 610 C C . ASN A 1 81 ? -0.552 2.497 0.545 1.00 78.19 81 ASN A C 1
ATOM 612 O O . ASN A 1 81 ? -0.733 2.573 1.764 1.00 78.19 81 ASN A O 1
ATOM 616 N N . LEU A 1 82 ? -0.807 3.541 -0.258 1.00 78.19 82 LEU A N 1
ATOM 617 C CA . LEU A 1 82 ? -1.358 4.812 0.244 1.00 78.19 82 LEU A CA 1
ATOM 618 C C . LEU A 1 82 ? -2.711 4.643 0.970 1.00 78.19 82 LEU A C 1
ATOM 620 O O . LEU A 1 82 ? -2.859 5.199 2.062 1.00 78.19 82 LEU A O 1
ATOM 624 N N . PRO A 1 83 ? -3.684 3.855 0.461 1.00 70.19 83 PRO A N 1
ATOM 625 C CA . PRO A 1 83 ? -4.920 3.563 1.188 1.00 70.19 83 PRO A CA 1
ATOM 626 C C . PRO A 1 83 ? -4.667 2.861 2.527 1.00 70.19 83 PRO A C 1
ATOM 628 O O . PRO A 1 83 ? -5.284 3.211 3.530 1.00 70.19 83 PRO A O 1
ATOM 631 N N . THR A 1 84 ? -3.721 1.920 2.573 1.00 73.25 84 THR A N 1
ATOM 632 C CA . THR A 1 84 ? -3.335 1.202 3.799 1.00 73.25 84 THR A CA 1
ATOM 633 C C . THR A 1 84 ? -2.802 2.159 4.864 1.00 73.25 84 THR A C 1
ATOM 635 O O . THR A 1 84 ? -3.179 2.068 6.033 1.00 73.25 84 THR A O 1
ATOM 638 N N . LEU A 1 85 ? -1.961 3.117 4.460 1.00 72.50 85 LEU A N 1
ATOM 639 C CA . LEU A 1 85 ? -1.471 4.188 5.331 1.00 72.50 85 LEU A CA 1
ATOM 640 C C . LEU A 1 85 ? -2.614 5.071 5.841 1.00 72.50 85 LEU A C 1
ATOM 642 O O . LEU A 1 85 ? -2.635 5.423 7.019 1.00 72.50 85 LEU A O 1
ATOM 646 N N . LEU A 1 86 ? -3.579 5.403 4.984 1.00 71.94 86 LEU A N 1
ATOM 647 C CA . LEU A 1 86 ? -4.722 6.239 5.351 1.00 71.94 86 LEU A CA 1
ATOM 648 C C . LEU A 1 86 ? -5.604 5.559 6.409 1.00 71.94 86 LEU A C 1
ATOM 650 O O . LEU A 1 86 ? -5.931 6.183 7.420 1.00 71.94 86 LEU A O 1
ATOM 654 N N . VAL A 1 87 ? -5.890 4.268 6.228 1.00 69.19 87 VAL A N 1
ATOM 655 C CA . VAL A 1 87 ? -6.576 3.421 7.220 1.00 69.19 87 VAL A CA 1
ATOM 656 C C . VAL A 1 87 ? -5.761 3.343 8.517 1.00 69.19 87 VAL A C 1
ATOM 658 O O . VAL A 1 87 ? -6.269 3.495 9.623 1.00 69.19 87 VAL A O 1
ATOM 661 N N . TYR A 1 88 ? -4.442 3.187 8.439 1.00 72.88 88 TYR A N 1
ATOM 662 C CA . TYR A 1 88 ? -3.630 3.196 9.657 1.00 72.88 88 TYR A CA 1
ATOM 663 C C . TYR A 1 88 ? -3.718 4.537 10.419 1.00 72.88 88 TYR A C 1
ATOM 665 O O . TYR A 1 88 ? -3.827 4.560 11.649 1.00 72.88 88 TYR A O 1
ATOM 673 N N . VAL A 1 89 ? -3.726 5.666 9.703 1.00 75.06 89 VAL A N 1
ATOM 674 C CA . VAL A 1 89 ? -3.859 7.008 10.293 1.00 75.06 89 VAL A CA 1
ATOM 675 C C . VAL A 1 89 ? -5.230 7.212 10.938 1.00 75.06 89 VAL A C 1
ATOM 677 O O . VAL A 1 89 ? -5.315 7.785 12.031 1.00 75.06 89 VAL A O 1
ATOM 680 N N . VAL A 1 90 ? -6.307 6.765 10.293 1.00 73.88 90 VAL A N 1
ATOM 681 C CA . VAL A 1 90 ? -7.667 6.888 10.832 1.00 73.88 90 VAL A CA 1
ATOM 682 C C . VAL A 1 90 ? -7.842 5.991 12.062 1.00 73.88 90 VAL A C 1
ATOM 684 O O . VAL A 1 90 ? -8.354 6.475 13.081 1.00 73.88 90 VAL A O 1
ATOM 687 N N . TYR A 1 91 ? -7.312 4.764 12.057 1.00 73.75 91 TYR A N 1
ATOM 688 C CA . TYR A 1 91 ? -7.186 3.932 13.259 1.00 73.75 91 TYR A CA 1
ATOM 689 C C . TYR A 1 91 ? -6.445 4.659 14.393 1.00 73.75 91 TYR A C 1
ATOM 691 O O . TYR A 1 91 ? -6.974 4.780 15.506 1.00 73.75 91 TYR A O 1
ATOM 699 N N . TYR A 1 92 ? -5.251 5.193 14.111 1.00 72.88 92 TYR A N 1
ATOM 700 C CA . TYR A 1 92 ? -4.418 5.884 15.098 1.00 72.88 92 TYR A CA 1
ATOM 701 C C . TYR A 1 92 ? -5.150 7.082 15.719 1.00 72.88 92 TYR A C 1
ATOM 703 O O . TYR A 1 92 ? -5.205 7.228 16.944 1.00 72.88 92 TYR A O 1
ATOM 711 N N . ARG A 1 93 ? -5.782 7.918 14.883 1.00 77.06 93 ARG A N 1
ATOM 712 C CA . ARG A 1 93 ? -6.573 9.074 15.334 1.00 77.06 93 ARG A CA 1
ATOM 713 C C . ARG A 1 93 ? -7.786 8.660 16.159 1.00 77.06 93 ARG A C 1
ATOM 715 O O . ARG A 1 93 ? -8.082 9.303 17.165 1.00 77.06 93 ARG A O 1
ATOM 722 N N . THR A 1 94 ? -8.482 7.602 15.756 1.00 73.06 94 THR A N 1
ATOM 723 C CA . THR A 1 94 ? -9.680 7.121 16.457 1.00 73.06 94 THR A CA 1
ATOM 724 C C . THR A 1 94 ? -9.332 6.592 17.847 1.00 73.06 94 THR A C 1
ATOM 726 O O . THR A 1 94 ? -10.003 6.931 18.819 1.00 73.06 94 THR A O 1
ATOM 729 N N . ARG A 1 95 ? -8.235 5.839 17.973 1.00 70.81 95 ARG A N 1
ATOM 730 C CA . ARG A 1 95 ? -7.745 5.311 19.256 1.00 70.81 95 ARG A CA 1
ATOM 731 C C . ARG A 1 95 ? -7.242 6.402 20.199 1.00 70.81 95 ARG A C 1
ATOM 733 O O . ARG A 1 95 ? -7.554 6.358 21.386 1.00 70.81 95 ARG A O 1
ATOM 740 N N . ARG A 1 96 ? -6.566 7.430 19.672 1.00 72.62 96 ARG A N 1
ATOM 741 C CA . ARG A 1 96 ? -6.209 8.620 20.461 1.00 72.62 96 ARG A CA 1
ATOM 742 C C . ARG A 1 96 ? -7.435 9.314 21.054 1.00 72.62 96 ARG A C 1
ATOM 744 O O . ARG A 1 96 ? -7.415 9.676 22.223 1.00 72.62 96 ARG A O 1
ATOM 751 N N . LYS A 1 97 ? -8.528 9.443 20.291 1.00 74.62 97 LYS A N 1
ATOM 752 C CA . LYS A 1 97 ? -9.792 10.012 20.801 1.00 74.62 97 LYS A CA 1
ATOM 753 C C . LYS A 1 97 ? -10.452 9.162 21.894 1.00 74.62 97 LYS A C 1
ATOM 755 O O . LYS A 1 97 ? -11.227 9.698 22.674 1.00 74.62 97 LYS A O 1
ATOM 760 N N . MET A 1 98 ? -10.143 7.867 21.966 1.00 70.62 98 MET A N 1
ATOM 761 C CA . MET A 1 98 ? -10.598 6.971 23.037 1.00 70.62 98 MET A CA 1
ATO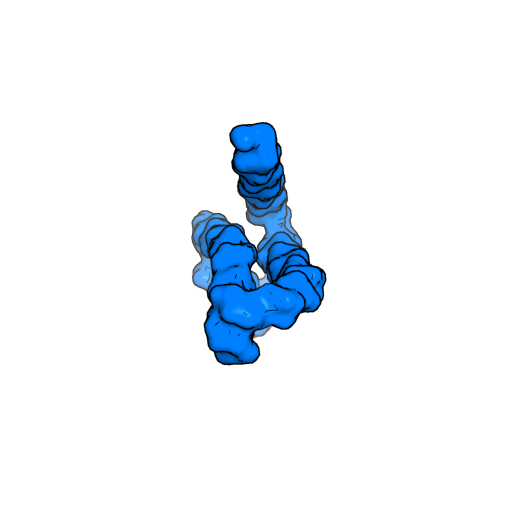M 762 C C . MET A 1 98 ? -9.689 6.999 24.281 1.00 70.62 98 MET A C 1
ATOM 764 O O . MET A 1 98 ? -9.877 6.187 25.184 1.00 70.62 98 MET A O 1
ATOM 768 N N . GLY A 1 99 ? -8.707 7.908 24.342 1.00 69.50 99 GLY A N 1
ATOM 769 C CA . GLY A 1 99 ? -7.809 8.066 25.491 1.00 69.50 99 GLY A CA 1
ATOM 770 C C . GLY A 1 99 ? -6.590 7.139 25.480 1.00 69.50 99 GLY A C 1
ATOM 771 O O . GLY A 1 99 ? -5.925 6.986 26.500 1.00 69.50 99 GLY A O 1
ATOM 772 N N . GLU A 1 100 ? -6.278 6.497 24.349 1.00 68.25 100 GLU A N 1
ATOM 773 C CA . GLU A 1 100 ? -5.041 5.726 24.196 1.00 68.25 100 GLU A CA 1
ATOM 774 C C . GLU A 1 100 ? -3.941 6.601 23.574 1.00 68.25 100 GLU A C 1
ATOM 776 O O . GLU A 1 100 ? -3.869 6.738 22.353 1.00 68.25 100 GLU A O 1
ATOM 781 N N . ASP A 1 101 ? -3.055 7.162 24.411 1.00 67.06 101 ASP A N 1
ATOM 782 C CA . ASP A 1 101 ? -1.924 8.012 23.981 1.00 67.06 101 ASP A CA 1
ATOM 783 C C . ASP A 1 101 ? -1.003 7.318 22.969 1.00 67.06 101 ASP A C 1
ATOM 785 O O . ASP A 1 101 ? -0.514 7.931 22.012 1.00 67.06 101 ASP A O 1
ATOM 789 N N . ARG A 1 102 ? -0.786 6.013 23.182 1.00 69.00 102 ARG A N 1
ATOM 790 C CA . ARG A 1 102 ? -0.001 5.128 22.316 1.00 69.00 102 ARG A CA 1
ATOM 791 C C . ARG A 1 102 ? -0.854 3.919 21.931 1.00 69.00 102 ARG A C 1
ATOM 793 O O . ARG A 1 102 ? -0.977 2.975 22.720 1.00 69.00 102 ARG A O 1
ATOM 800 N N . PRO A 1 103 ? -1.510 3.923 20.763 1.00 66.94 103 PRO A N 1
ATOM 801 C CA . PRO A 1 103 ? -2.184 2.733 20.265 1.00 66.94 103 PRO A CA 1
ATOM 802 C C . PRO A 1 103 ? -1.165 1.634 19.934 1.00 66.94 103 PRO A C 1
ATOM 804 O O . PRO A 1 103 ? -0.034 1.900 19.528 1.00 66.94 103 PRO A O 1
ATOM 807 N N . TRP A 1 104 ? -1.563 0.381 20.145 1.00 60.12 104 TRP A N 1
ATOM 808 C CA . TRP A 1 104 ? -0.750 -0.791 19.812 1.00 60.12 104 TRP A CA 1
ATOM 809 C C . TRP A 1 104 ? -0.474 -0.840 18.287 1.00 60.12 104 TRP A C 1
ATOM 811 O O . TRP A 1 104 ? -1.392 -0.495 17.532 1.00 60.12 104 TRP A O 1
ATOM 821 N N . PRO A 1 105 ? 0.739 -1.229 17.821 1.00 62.84 105 PRO A N 1
ATOM 822 C CA . PRO A 1 105 ? 1.831 -1.882 18.561 1.00 62.84 105 PRO A CA 1
ATOM 823 C C . PRO A 1 105 ? 2.826 -0.936 19.244 1.00 62.84 105 PRO A C 1
ATOM 825 O O . PRO A 1 105 ? 3.742 -1.400 19.911 1.00 62.84 105 PRO A O 1
ATOM 828 N N . LEU A 1 106 ? 2.645 0.382 19.139 1.00 69.50 106 LEU A N 1
ATOM 829 C CA . LEU A 1 106 ? 3.593 1.375 19.665 1.00 69.50 106 LEU A CA 1
ATOM 830 C C . LEU A 1 106 ? 3.504 1.573 21.192 1.00 69.50 106 LEU A C 1
ATOM 832 O O . LEU A 1 106 ? 4.187 2.435 21.752 1.00 69.50 106 LEU A O 1
ATOM 836 N N . ARG A 1 107 ? 2.641 0.813 21.880 1.00 66.62 107 ARG A N 1
ATOM 837 C CA . ARG A 1 107 ? 2.494 0.889 23.336 1.00 66.62 107 ARG A CA 1
ATOM 838 C C . ARG A 1 107 ? 3.606 0.090 24.033 1.00 66.62 107 ARG A C 1
ATOM 840 O O . ARG A 1 107 ? 3.838 -1.057 23.651 1.00 66.62 107 ARG A O 1
ATOM 847 N N . PRO A 1 108 ? 4.253 0.641 25.074 1.00 67.12 108 PRO A N 1
ATOM 848 C CA . PRO A 1 108 ? 5.198 -0.101 25.901 1.00 67.12 108 PRO A CA 1
ATOM 849 C C . PRO A 1 108 ? 4.555 -1.346 26.529 1.00 67.12 108 PRO A C 1
ATOM 851 O O . PRO A 1 108 ? 3.461 -1.281 27.088 1.00 67.12 108 PRO A O 1
ATOM 854 N N . ARG A 1 109 ? 5.261 -2.485 26.497 1.00 62.47 109 ARG A N 1
ATOM 855 C CA . ARG A 1 109 ? 4.803 -3.763 27.085 1.00 62.47 109 ARG A CA 1
ATOM 856 C C . ARG A 1 109 ? 4.524 -3.670 28.595 1.00 62.47 109 ARG A C 1
ATOM 858 O O . ARG A 1 109 ? 3.749 -4.459 29.129 1.00 62.47 109 ARG A O 1
ATOM 865 N N . THR A 1 110 ? 5.135 -2.701 29.273 1.00 64.94 110 THR A N 1
ATOM 866 C CA . THR A 1 110 ? 4.954 -2.412 30.702 1.00 64.94 110 THR A CA 1
ATOM 867 C C . THR A 1 110 ? 3.545 -1.933 31.051 1.00 64.94 110 THR A C 1
ATOM 869 O O . THR A 1 110 ? 3.067 -2.213 32.146 1.00 64.94 110 THR A O 1
ATOM 872 N N . ASP A 1 111 ? 2.831 -1.284 30.130 1.00 63.16 111 ASP A N 1
ATOM 873 C CA . ASP A 1 111 ? 1.483 -0.768 30.413 1.00 63.16 111 ASP A CA 1
ATOM 874 C C . ASP A 1 111 ? 0.447 -1.901 30.505 1.00 63.16 111 ASP A C 1
ATOM 876 O O . ASP A 1 111 ? -0.551 -1.813 31.225 1.00 63.16 111 ASP A O 1
ATOM 880 N N . ASP A 1 112 ? 0.691 -3.006 29.797 1.00 62.16 112 ASP A N 1
ATOM 881 C CA . ASP A 1 112 ? -0.204 -4.160 29.774 1.00 62.16 112 ASP A CA 1
ATOM 882 C C . ASP A 1 112 ? -0.103 -5.009 31.043 1.00 62.16 112 ASP A C 1
ATOM 884 O O . ASP A 1 112 ? -1.118 -5.539 31.509 1.00 62.16 112 ASP A O 1
ATOM 888 N N . THR A 1 113 ? 1.093 -5.114 31.628 1.00 60.12 113 THR A N 1
ATOM 889 C CA . THR A 1 113 ? 1.310 -5.867 32.868 1.00 60.12 113 THR A CA 1
ATOM 890 C C . THR A 1 113 ? 0.663 -5.159 34.055 1.00 60.12 113 THR A C 1
ATOM 892 O O . THR A 1 113 ? -0.065 -5.806 34.810 1.00 60.12 113 THR A O 1
ATOM 895 N N . VAL A 1 114 ? 0.815 -3.834 34.162 1.00 61.28 114 VAL A N 1
ATOM 896 C CA . VAL A 1 114 ? 0.207 -3.012 35.225 1.00 61.28 114 VAL A CA 1
ATOM 897 C C . VAL A 1 114 ? -1.322 -3.075 35.171 1.00 61.28 114 VAL A C 1
ATOM 899 O O . VAL A 1 114 ? -1.971 -3.353 36.181 1.00 61.28 114 VAL A O 1
ATOM 902 N N . LYS A 1 115 ? -1.917 -2.920 33.980 1.00 60.41 115 LYS A N 1
ATOM 903 C CA . LYS A 1 115 ? -3.379 -2.973 33.816 1.00 60.41 115 LYS A CA 1
ATOM 904 C C . LYS A 1 115 ? -3.957 -4.364 34.109 1.00 60.41 115 LYS A C 1
ATOM 906 O O . LYS A 1 115 ? -5.072 -4.466 34.614 1.00 60.41 115 LYS A O 1
ATOM 911 N N . SER A 1 116 ? -3.211 -5.433 33.808 1.00 61.00 116 SER A N 1
ATOM 912 C CA . SER A 1 116 ? -3.618 -6.810 34.130 1.00 61.00 116 SER A CA 1
ATOM 913 C C . SER A 1 116 ? -3.568 -7.107 35.632 1.00 61.00 116 SER A C 1
ATOM 915 O O . SER A 1 116 ? -4.432 -7.820 36.137 1.00 61.00 116 SER A O 1
ATOM 917 N N . LYS A 1 117 ? -2.593 -6.525 36.343 1.00 60.81 117 LYS A N 1
ATOM 918 C CA . LYS A 1 117 ? -2.399 -6.705 37.783 1.00 60.81 117 LYS A CA 1
ATOM 919 C C . LYS A 1 117 ? -3.499 -5.997 38.580 1.00 60.81 117 LYS A C 1
ATOM 921 O O . LYS A 1 117 ? -4.103 -6.620 39.441 1.00 60.81 117 LYS A O 1
ATOM 926 N N . ASN A 1 118 ? -3.855 -4.766 38.198 1.00 59.28 118 ASN A N 1
ATOM 927 C CA . ASN A 1 118 ? -4.954 -4.010 38.820 1.00 59.28 118 ASN A CA 1
ATOM 928 C C . ASN A 1 118 ? -6.355 -4.581 38.556 1.00 59.28 118 ASN A C 1
ATOM 930 O O . ASN A 1 118 ? -7.288 -4.226 39.256 1.00 59.28 118 ASN A O 1
ATOM 934 N N . ARG A 1 119 ? -6.535 -5.436 37.542 1.00 59.19 119 ARG A N 1
ATOM 935 C CA . ARG A 1 119 ? -7.825 -6.103 37.277 1.00 59.19 119 ARG A CA 1
ATOM 936 C C . ARG A 1 119 ? -8.034 -7.383 38.090 1.00 59.19 119 ARG A C 1
ATOM 938 O O . ARG A 1 119 ? -9.117 -7.952 38.024 1.00 59.19 119 ARG A O 1
ATOM 945 N N . LYS A 1 120 ? -6.980 -7.873 38.748 1.00 57.28 120 LYS A N 1
ATOM 946 C CA . LYS A 1 120 ? -6.976 -9.100 39.558 1.00 57.28 120 LYS A CA 1
ATOM 947 C C . LYS A 1 120 ? -6.841 -8.824 41.063 1.00 57.28 120 LYS A C 1
ATOM 949 O O . LYS A 1 120 ? -6.839 -9.783 41.828 1.00 57.28 120 LYS A O 1
ATOM 954 N N . SER A 1 121 ? -6.685 -7.558 41.450 1.00 52.09 121 SER A N 1
ATOM 955 C CA . SER A 1 121 ? -6.753 -7.070 42.832 1.00 52.09 121 SER A CA 1
ATOM 956 C C . SER A 1 121 ? -8.124 -6.473 43.095 1.00 52.09 121 SER A C 1
ATOM 958 O O . SER A 1 121 ? -8.452 -6.385 44.294 1.00 52.09 121 SER A O 1
#

Sequence (121 aa):
MTAIVFSLVLIAVIAFGLWYFERYFARKPSRTAGLVMPVAFFIISVVAIIQSAPSVFSQMAETGGIGGAILTLVLSFVIINLPTLLVYVVYYRTRRKMGEDRPWPLRPRTDDTVKSKNRKS

Foldseek 3Di:
DVVVVVVVVVVVVVLVVLVVLLVVQLPDPDLCSLVVSLVVLLVVLVVVLVVCLVVLQVCQVVQVHPVSSVVVSVVSSVVSCPSSVVSVVVSVVSVVVVVDPQRPPRDDPVVVVVVVVVVVD